Protein AF-A0A7S3BNV5-F1 (afdb_monomer)

InterPro domains:
  IPR042505 Cytoplasmic dynein 2 intermediate chain 1 [PTHR16022] (2-104)

pLDDT: mean 74.24, std 15.99, range [34.34, 93.69]

Structure (mmCIF, N/CA/C/O backbone):
data_AF-A0A7S3BNV5-F1
#
_entry.id   AF-A0A7S3BNV5-F1
#
loop_
_atom_site.group_PDB
_atom_site.id
_atom_site.type_symbol
_atom_site.label_atom_id
_atom_site.label_alt_id
_atom_site.label_comp_id
_atom_site.label_asym_id
_atom_site.label_entity_id
_atom_site.label_seq_id
_atom_site.pdbx_PDB_ins_code
_atom_site.Cartn_x
_atom_site.Cartn_y
_atom_site.Cartn_z
_atom_site.occupancy
_atom_site.B_iso_or_equiv
_atom_site.auth_seq_id
_atom_site.auth_comp_id
_atom_site.auth_asym_id
_atom_site.auth_atom_id
_atom_site.pdbx_PDB_model_num
ATOM 1 N N . SER A 1 1 ? 1.494 -2.323 -9.764 1.00 69.56 1 SER A N 1
ATOM 2 C CA . SER A 1 1 ? 2.500 -1.553 -9.007 1.00 69.56 1 SER A CA 1
ATOM 3 C C . SER A 1 1 ? 3.286 -2.493 -8.119 1.00 69.56 1 SER A C 1
ATOM 5 O O . SER A 1 1 ? 2.668 -3.381 -7.546 1.00 69.56 1 SER A O 1
ATOM 7 N N . ILE A 1 2 ? 4.605 -2.320 -8.005 1.00 86.81 2 ILE A N 1
ATOM 8 C CA . ILE A 1 2 ? 5.406 -3.014 -6.985 1.00 86.81 2 ILE A CA 1
ATOM 9 C C . ILE A 1 2 ? 5.455 -2.115 -5.752 1.00 86.81 2 ILE A C 1
ATOM 11 O O . ILE A 1 2 ? 5.600 -0.900 -5.884 1.00 86.81 2 ILE A O 1
ATOM 15 N N . ALA A 1 3 ? 5.313 -2.689 -4.562 1.00 92.12 3 ALA A N 1
ATOM 16 C CA . ALA A 1 3 ? 5.418 -1.941 -3.320 1.00 92.12 3 ALA A CA 1
ATOM 17 C C . ALA A 1 3 ? 6.041 -2.780 -2.210 1.00 92.12 3 ALA A C 1
ATOM 19 O O . ALA A 1 3 ? 5.891 -4.001 -2.196 1.00 92.12 3 ALA A O 1
ATOM 20 N N . SER A 1 4 ? 6.705 -2.104 -1.279 1.00 92.12 4 SER A N 1
ATOM 21 C CA . SER A 1 4 ? 7.143 -2.666 -0.005 1.00 92.12 4 SER A CA 1
ATOM 22 C C . SER A 1 4 ? 6.401 -1.984 1.143 1.00 92.12 4 SER A C 1
ATOM 24 O O . SER A 1 4 ? 6.053 -0.804 1.062 1.00 92.12 4 SER A O 1
ATOM 26 N N . LEU A 1 5 ? 6.121 -2.753 2.191 1.00 93.69 5 LEU A N 1
ATOM 27 C CA . LEU A 1 5 ? 5.453 -2.299 3.404 1.00 93.69 5 LEU A CA 1
ATOM 28 C C . LEU A 1 5 ? 6.419 -2.477 4.571 1.00 93.69 5 LEU A C 1
ATOM 30 O O . LEU A 1 5 ? 6.822 -3.600 4.864 1.00 93.69 5 LEU A O 1
ATOM 34 N N . GLU A 1 6 ? 6.744 -1.375 5.232 1.00 91.75 6 GLU A N 1
ATOM 35 C CA . GLU A 1 6 ? 7.479 -1.388 6.492 1.00 91.75 6 GLU A CA 1
ATOM 36 C C . GLU A 1 6 ? 6.523 -1.644 7.662 1.00 91.75 6 GLU A C 1
ATOM 38 O O . GLU A 1 6 ? 5.339 -1.286 7.619 1.00 91.75 6 GLU A O 1
ATOM 43 N N . MET A 1 7 ? 7.050 -2.226 8.737 1.00 89.31 7 MET A N 1
ATOM 44 C CA . MET A 1 7 ? 6.278 -2.594 9.926 1.00 89.31 7 MET A CA 1
ATOM 45 C C . MET A 1 7 ? 5.608 -1.384 10.592 1.00 89.31 7 MET A C 1
ATOM 47 O O . MET A 1 7 ? 4.499 -1.497 11.112 1.00 89.31 7 MET A O 1
ATOM 51 N N . GLU A 1 8 ? 6.247 -0.217 10.525 1.00 85.56 8 GLU A N 1
ATOM 52 C CA . GLU A 1 8 ? 5.762 1.061 11.052 1.00 85.56 8 GLU A CA 1
ATOM 53 C C . GLU A 1 8 ? 4.719 1.729 10.138 1.00 85.56 8 GLU A C 1
ATOM 55 O O . GLU A 1 8 ? 4.300 2.861 10.390 1.00 85.56 8 GLU A O 1
ATOM 60 N N . GLY A 1 9 ? 4.284 1.051 9.069 1.00 87.00 9 GLY A N 1
ATOM 61 C CA . GLY A 1 9 ? 3.210 1.502 8.182 1.00 87.00 9 GLY A CA 1
ATOM 62 C C . GLY A 1 9 ? 3.649 2.466 7.089 1.00 87.00 9 GLY A C 1
ATOM 63 O O . GLY A 1 9 ? 2.818 3.200 6.545 1.00 87.00 9 GLY A O 1
ATOM 64 N N . THR A 1 10 ? 4.940 2.475 6.757 1.00 90.06 10 THR A N 1
ATOM 65 C CA . THR A 1 10 ? 5.437 3.174 5.568 1.00 90.06 10 THR A CA 1
ATOM 66 C C . THR A 1 10 ? 5.272 2.268 4.355 1.00 90.06 10 THR A C 1
ATOM 68 O O . THR A 1 10 ? 5.845 1.184 4.301 1.00 90.06 10 THR A O 1
ATOM 71 N N . VAL A 1 11 ? 4.499 2.716 3.369 1.00 91.69 11 VAL A N 1
ATOM 72 C CA . VAL A 1 11 ? 4.367 2.036 2.077 1.00 91.69 11 VAL A CA 1
ATOM 73 C C . VAL A 1 11 ? 5.265 2.725 1.068 1.00 91.69 11 VAL A C 1
ATOM 75 O O . VAL A 1 11 ? 5.068 3.901 0.768 1.00 91.69 11 VAL A O 1
ATOM 78 N N . ILE A 1 12 ? 6.228 1.995 0.514 1.00 92.38 12 ILE A N 1
ATOM 79 C CA . ILE A 1 12 ? 7.0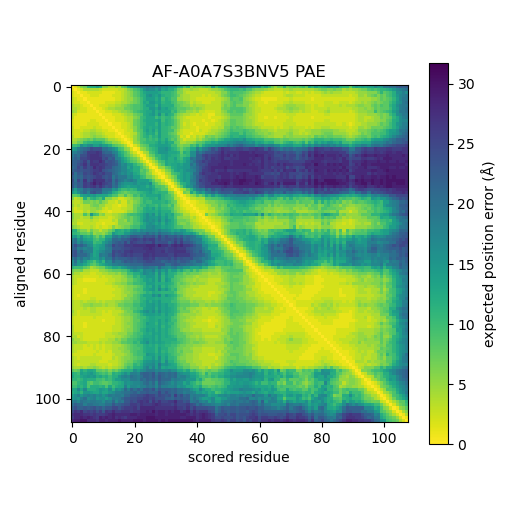97 2.480 -0.556 1.00 92.38 12 ILE A CA 1
ATOM 80 C C . ILE A 1 12 ? 6.603 1.893 -1.869 1.00 92.38 12 ILE A C 1
ATOM 82 O O . ILE A 1 12 ? 6.531 0.677 -2.024 1.00 92.38 12 ILE A O 1
ATOM 86 N N . ILE A 1 13 ? 6.275 2.753 -2.829 1.00 91.00 13 ILE A N 1
ATOM 87 C CA . ILE A 1 13 ? 5.787 2.332 -4.146 1.00 91.00 13 ILE A CA 1
ATOM 88 C C . ILE A 1 13 ? 6.916 2.492 -5.159 1.00 91.00 13 ILE A C 1
ATOM 90 O O . ILE A 1 13 ? 7.506 3.570 -5.272 1.00 91.00 13 ILE A O 1
ATOM 94 N N . TRP A 1 14 ? 7.175 1.444 -5.933 1.00 89.50 14 TRP A N 1
ATOM 95 C CA . TRP A 1 14 ? 8.240 1.368 -6.927 1.00 89.50 14 TRP A CA 1
ATOM 96 C C . TRP A 1 14 ? 7.664 1.406 -8.344 1.00 89.50 14 TRP A C 1
ATOM 98 O O . TRP A 1 14 ? 6.669 0.740 -8.652 1.00 89.50 14 TRP A O 1
ATOM 108 N N . LEU A 1 15 ? 8.303 2.186 -9.213 1.00 86.00 15 LEU A N 1
ATOM 109 C CA . LEU A 1 15 ? 8.100 2.137 -10.657 1.00 86.00 15 LEU A CA 1
ATOM 110 C C . LEU A 1 15 ? 9.077 1.135 -11.257 1.00 86.00 15 LEU A C 1
ATOM 112 O O . LEU A 1 15 ? 10.265 1.163 -10.945 1.00 86.00 15 LEU A O 1
ATOM 116 N N . VAL A 1 16 ? 8.554 0.268 -12.1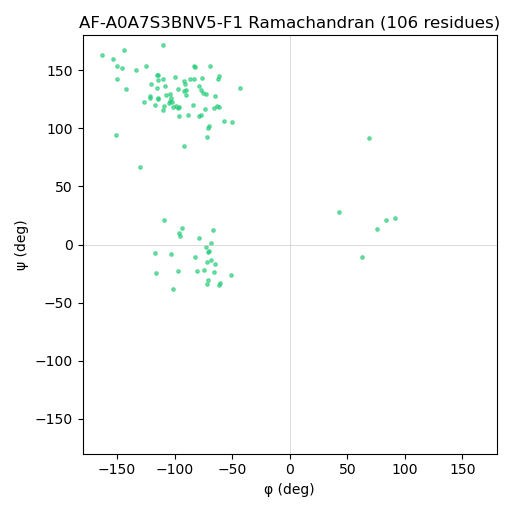16 1.00 84.94 16 VAL A N 1
ATOM 117 C CA . VAL A 1 16 ? 9.325 -0.719 -12.866 1.00 84.94 16 VAL A CA 1
ATOM 118 C C . VAL A 1 16 ? 9.611 -0.119 -14.232 1.00 84.94 16 VAL A C 1
ATOM 120 O O . VAL A 1 16 ? 8.673 0.215 -14.953 1.00 84.94 16 VAL A O 1
ATOM 123 N N . LEU A 1 17 ? 10.885 0.059 -14.560 1.00 81.56 17 LEU A N 1
ATOM 124 C CA . LEU A 1 17 ? 11.325 0.573 -15.851 1.00 81.56 17 LEU A CA 1
ATOM 125 C C . LEU A 1 17 ? 12.081 -0.528 -16.576 1.00 81.56 17 LEU A C 1
ATOM 127 O O . LEU A 1 17 ? 13.039 -1.059 -16.019 1.00 81.56 17 LEU A O 1
ATOM 131 N N . GLU A 1 18 ? 11.658 -0.853 -17.793 1.00 78.00 18 GLU A N 1
ATOM 132 C CA . GLU A 1 18 ? 12.402 -1.743 -18.677 1.00 78.00 18 GLU A CA 1
ATOM 133 C C . GLU A 1 18 ? 13.234 -0.913 -19.665 1.00 78.00 18 GLU A C 1
ATOM 135 O O . GLU A 1 18 ? 12.741 0.062 -20.230 1.00 78.00 18 GLU A O 1
ATOM 140 N N . SER A 1 19 ? 14.503 -1.274 -19.835 1.00 69.50 19 SER A N 1
ATOM 141 C CA . SER A 1 19 ? 15.421 -0.710 -20.819 1.00 69.50 19 SER A CA 1
ATOM 142 C C . SER A 1 19 ? 15.813 -1.790 -21.818 1.00 69.50 19 SER A C 1
ATOM 144 O O . SER A 1 19 ? 16.181 -2.907 -21.442 1.00 69.50 19 SER A O 1
ATOM 146 N N . ASP A 1 20 ? 15.783 -1.429 -23.097 1.00 64.19 20 ASP A N 1
ATOM 147 C CA . ASP A 1 20 ? 16.264 -2.277 -24.189 1.00 64.19 20 ASP A CA 1
ATOM 148 C C . ASP A 1 20 ? 17.784 -2.199 -24.378 1.00 64.19 20 ASP A C 1
ATOM 150 O O . ASP A 1 20 ? 18.367 -3.023 -25.080 1.00 64.19 20 ASP A O 1
ATOM 154 N N . VAL A 1 21 ? 18.445 -1.244 -23.718 1.00 61.16 21 VAL A N 1
ATOM 155 C CA . VAL A 1 21 ? 19.902 -1.104 -23.732 1.00 61.16 21 VAL A CA 1
ATOM 156 C C . VAL A 1 21 ? 20.471 -1.796 -22.499 1.00 61.16 21 VAL A C 1
ATOM 158 O O . VAL A 1 21 ? 20.266 -1.339 -21.372 1.00 61.16 21 VAL A O 1
ATOM 161 N N . ALA A 1 22 ? 21.168 -2.911 -22.718 1.00 56.75 22 ALA A N 1
ATOM 162 C CA . ALA A 1 22 ? 22.048 -3.506 -21.724 1.00 56.75 22 ALA A CA 1
ATOM 163 C C . ALA A 1 22 ? 23.367 -2.719 -21.721 1.00 56.75 22 ALA A C 1
ATOM 165 O O . ALA A 1 22 ? 24.119 -2.775 -22.691 1.00 56.75 22 ALA A O 1
ATOM 166 N N . ASP A 1 23 ? 23.643 -1.969 -20.652 1.00 55.22 23 ASP A N 1
ATOM 167 C CA . ASP A 1 23 ? 24.960 -1.357 -20.451 1.00 55.22 23 ASP A CA 1
ATOM 168 C C . ASP A 1 23 ? 25.971 -2.460 -20.106 1.00 55.22 23 ASP A C 1
ATOM 170 O O . ASP A 1 23 ? 26.042 -2.951 -18.975 1.00 55.22 23 ASP A O 1
ATOM 174 N N . TYR A 1 24 ? 26.744 -2.869 -21.113 1.00 52.78 24 TYR A N 1
ATOM 175 C CA . TYR A 1 24 ? 27.740 -3.944 -21.034 1.00 52.78 24 TYR A CA 1
ATOM 176 C C . TYR A 1 24 ? 28.977 -3.601 -20.183 1.00 52.78 24 TYR A C 1
ATOM 178 O O . TYR A 1 24 ? 29.804 -4.479 -19.956 1.00 52.78 24 TYR A O 1
ATOM 186 N N . ASP A 1 25 ? 29.102 -2.365 -19.689 1.00 52.28 25 ASP A N 1
ATOM 187 C CA . ASP A 1 25 ? 30.289 -1.881 -18.961 1.00 52.28 25 ASP A CA 1
ATOM 188 C C . ASP A 1 25 ? 30.155 -1.964 -17.424 1.00 52.28 25 ASP A C 1
ATOM 190 O O . ASP A 1 25 ? 30.975 -1.449 -16.665 1.00 52.28 25 ASP A O 1
ATOM 194 N N . SER A 1 26 ? 29.106 -2.628 -16.935 1.00 51.84 26 SER A N 1
ATOM 195 C CA . SER A 1 26 ? 28.858 -2.829 -15.505 1.00 51.84 26 SER A CA 1
ATOM 196 C C . SER A 1 26 ? 29.470 -4.149 -15.017 1.00 51.84 26 SER A C 1
ATOM 198 O O . SER A 1 26 ? 28.816 -5.187 -14.963 1.00 51.84 26 SER A O 1
ATOM 200 N N . ILE A 1 27 ? 30.761 -4.120 -14.670 1.00 49.72 27 ILE A N 1
ATOM 201 C CA . ILE A 1 27 ? 31.431 -5.244 -13.996 1.00 49.72 27 ILE A CA 1
ATOM 202 C C . ILE A 1 27 ? 30.811 -5.455 -12.602 1.00 49.72 27 ILE A C 1
ATOM 204 O O . ILE A 1 27 ? 30.699 -4.527 -11.800 1.00 49.72 27 ILE A O 1
ATOM 208 N N . ASP A 1 28 ? 30.412 -6.701 -12.345 1.00 52.78 28 ASP A N 1
ATOM 209 C CA . ASP A 1 28 ? 29.595 -7.162 -11.222 1.00 52.78 28 ASP A CA 1
ATOM 210 C C . ASP A 1 28 ? 30.433 -7.564 -9.991 1.00 52.78 28 ASP A C 1
ATOM 212 O O . ASP A 1 28 ? 31.342 -8.390 -10.083 1.00 52.78 28 ASP A O 1
ATOM 216 N N . TYR A 1 29 ? 30.083 -7.014 -8.823 1.00 56.56 29 TYR A N 1
ATOM 217 C CA . TYR A 1 29 ? 30.598 -7.407 -7.499 1.00 56.56 29 TYR A CA 1
ATOM 218 C C . TYR A 1 29 ? 29.534 -8.124 -6.637 1.00 56.56 29 TYR A C 1
ATOM 220 O O . TYR A 1 29 ? 29.641 -8.164 -5.411 1.00 56.56 29 TYR A O 1
ATOM 228 N N . GLY A 1 30 ? 28.487 -8.684 -7.250 1.00 53.50 30 GLY A N 1
ATOM 229 C CA . GLY A 1 30 ? 27.389 -9.373 -6.567 1.00 53.50 30 GLY A CA 1
ATOM 230 C C . GLY A 1 30 ? 26.205 -8.469 -6.206 1.00 53.50 30 GLY A C 1
ATOM 231 O O . GLY A 1 30 ? 25.442 -8.793 -5.296 1.00 53.50 30 GLY A O 1
ATOM 232 N N . GLN A 1 31 ? 26.028 -7.341 -6.902 1.00 51.41 31 GLN A N 1
ATOM 233 C CA . GLN A 1 31 ? 24.914 -6.404 -6.696 1.00 51.41 31 GLN A CA 1
ATOM 234 C C . GLN A 1 31 ? 24.234 -6.068 -8.036 1.00 51.41 31 GLN A C 1
ATOM 236 O O . GLN A 1 31 ? 24.261 -4.940 -8.506 1.00 51.41 31 GLN A O 1
ATOM 241 N N . ALA A 1 32 ? 23.593 -7.089 -8.612 1.00 51.38 32 ALA A N 1
ATOM 242 C CA . ALA A 1 32 ? 22.672 -7.052 -9.756 1.00 51.38 32 ALA A CA 1
ATOM 243 C C . ALA A 1 32 ? 23.271 -6.711 -11.143 1.00 51.38 32 ALA A C 1
ATOM 245 O O . ALA A 1 32 ? 23.264 -5.574 -11.605 1.00 51.38 32 ALA A O 1
ATOM 246 N N . VAL A 1 33 ? 23.661 -7.783 -11.842 1.00 50.53 33 VAL A N 1
ATOM 247 C CA . VAL A 1 33 ? 23.893 -7.910 -13.294 1.00 50.53 33 VAL A CA 1
ATOM 248 C C . VAL A 1 33 ? 22.813 -7.221 -14.128 1.00 50.53 33 VAL A C 1
ATOM 250 O O . VAL A 1 33 ? 21.639 -7.501 -13.897 1.00 50.53 33 VAL A O 1
ATOM 253 N N . GLY A 1 34 ? 23.206 -6.453 -15.157 1.00 53.19 34 GLY A N 1
ATOM 254 C CA . GLY A 1 34 ? 22.562 -6.402 -16.488 1.00 53.19 34 GLY A CA 1
ATOM 255 C C . GLY A 1 34 ? 21.030 -6.369 -16.552 1.00 53.19 34 GLY A C 1
ATOM 256 O O . GLY A 1 34 ? 20.434 -6.878 -17.503 1.00 53.19 34 GLY A O 1
ATOM 257 N N . ALA A 1 35 ? 20.372 -5.833 -15.529 1.00 56.06 35 ALA A N 1
ATOM 258 C CA . ALA A 1 35 ? 18.942 -5.973 -15.389 1.00 56.06 35 ALA A CA 1
ATOM 259 C C . ALA A 1 35 ? 18.285 -5.006 -16.365 1.00 56.06 35 ALA A C 1
ATOM 261 O O . ALA A 1 35 ? 18.316 -3.790 -16.173 1.00 56.06 35 ALA A O 1
ATOM 262 N N . ARG A 1 36 ? 17.629 -5.563 -17.391 1.00 63.69 36 ARG A N 1
ATOM 263 C CA . ARG A 1 36 ? 16.708 -4.802 -18.247 1.00 63.69 36 ARG A CA 1
ATOM 264 C C . ARG A 1 36 ? 15.687 -4.049 -17.400 1.00 63.69 36 ARG A C 1
ATOM 266 O O . ARG A 1 36 ? 15.212 -3.009 -17.818 1.00 63.69 36 ARG A O 1
ATOM 273 N N . VAL A 1 37 ? 15.389 -4.541 -16.196 1.00 69.62 37 VAL A N 1
ATOM 274 C CA . VAL A 1 37 ? 14.418 -3.962 -15.276 1.00 69.62 37 VAL A CA 1
ATOM 275 C C . VAL A 1 37 ? 15.092 -3.211 -14.125 1.00 69.62 37 VAL A C 1
ATOM 277 O O . VAL A 1 37 ? 15.841 -3.791 -13.342 1.00 69.62 37 VAL A O 1
ATOM 280 N N . ARG A 1 38 ? 14.754 -1.928 -13.962 1.00 76.31 38 ARG A N 1
ATOM 281 C CA . ARG A 1 38 ? 15.168 -1.069 -12.842 1.00 76.31 38 ARG A CA 1
ATOM 282 C C . ARG A 1 38 ? 13.958 -0.678 -11.994 1.00 76.31 38 ARG A C 1
ATOM 284 O O . ARG A 1 38 ? 12.888 -0.391 -12.529 1.00 76.31 38 ARG A O 1
ATOM 291 N N . LEU A 1 39 ? 14.134 -0.627 -10.671 1.00 77.62 39 LEU A N 1
ATOM 292 C CA . LEU A 1 39 ? 13.120 -0.133 -9.735 1.00 77.62 39 LEU A CA 1
ATOM 293 C C . LEU A 1 39 ? 13.452 1.295 -9.301 1.00 77.62 39 LEU A C 1
ATOM 295 O O . LEU A 1 39 ? 14.476 1.535 -8.665 1.00 77.62 39 LEU A O 1
ATOM 299 N N . LEU A 1 40 ? 12.570 2.242 -9.610 1.00 83.12 40 LEU A N 1
ATOM 300 C CA . LEU A 1 40 ? 12.676 3.623 -9.148 1.00 83.12 40 LEU A CA 1
ATOM 301 C C . LEU A 1 40 ? 11.695 3.858 -7.999 1.00 83.12 40 LEU A C 1
ATOM 303 O O . LEU A 1 40 ? 10.491 3.625 -8.142 1.00 83.12 40 LEU A O 1
ATOM 307 N N . LYS A 1 41 ? 12.191 4.350 -6.860 1.00 84.00 41 LYS A N 1
ATOM 308 C CA . LYS A 1 41 ? 11.328 4.753 -5.745 1.00 84.00 41 LYS A CA 1
ATOM 309 C C . LYS A 1 41 ? 10.449 5.911 -6.199 1.00 84.00 41 LYS A C 1
ATOM 311 O O . LYS A 1 41 ? 10.951 6.969 -6.560 1.00 84.00 41 LYS A O 1
ATOM 316 N N . SER A 1 42 ? 9.140 5.702 -6.175 1.00 82.19 42 SER A N 1
ATOM 317 C CA . SER A 1 42 ? 8.188 6.656 -6.740 1.00 82.19 42 SER A CA 1
ATOM 318 C C . SER A 1 42 ? 7.504 7.519 -5.687 1.00 82.19 42 SER A C 1
ATOM 320 O O . SER A 1 42 ? 7.271 8.695 -5.927 1.00 82.19 42 SER A O 1
ATOM 322 N N . THR A 1 43 ? 7.169 6.947 -4.529 1.00 84.94 43 THR A N 1
ATOM 323 C CA . THR A 1 43 ? 6.631 7.676 -3.376 1.00 84.94 43 THR A CA 1
ATOM 324 C C . THR A 1 43 ? 6.749 6.832 -2.106 1.00 84.94 43 THR A C 1
ATOM 326 O O . THR A 1 43 ? 6.938 5.612 -2.184 1.00 84.94 43 THR A O 1
ATOM 329 N N . ALA A 1 44 ? 6.630 7.484 -0.951 1.00 85.56 44 ALA A N 1
ATOM 330 C CA . ALA A 1 44 ? 6.489 6.855 0.353 1.00 85.56 44 ALA A CA 1
ATOM 331 C C . ALA A 1 44 ? 5.248 7.426 1.059 1.00 85.56 44 ALA A C 1
ATOM 333 O O . ALA A 1 44 ? 5.157 8.635 1.252 1.00 85.56 44 ALA A O 1
ATOM 334 N N . VAL A 1 45 ? 4.302 6.562 1.432 1.00 83.25 45 VAL A N 1
ATOM 335 C CA . VAL A 1 45 ? 3.063 6.942 2.126 1.00 83.25 45 VAL A CA 1
ATOM 336 C C . VAL A 1 45 ? 3.121 6.453 3.569 1.00 83.25 45 VAL A C 1
ATOM 338 O O . VAL A 1 45 ? 3.207 5.249 3.819 1.00 83.25 45 VAL A O 1
ATOM 341 N N . HIS A 1 46 ? 3.056 7.379 4.524 1.00 84.19 46 HIS A N 1
ATOM 342 C CA . HIS A 1 46 ? 3.026 7.061 5.951 1.00 84.19 46 HIS A CA 1
ATOM 343 C C . HIS A 1 46 ? 1.584 6.843 6.410 1.00 84.19 46 HIS A C 1
ATOM 345 O O . HIS A 1 46 ? 0.782 7.772 6.450 1.00 84.19 46 HIS A O 1
ATOM 351 N N . SER A 1 47 ? 1.244 5.603 6.755 1.00 72.06 47 SER A N 1
ATOM 352 C CA . SER A 1 47 ? -0.156 5.214 6.956 1.00 72.06 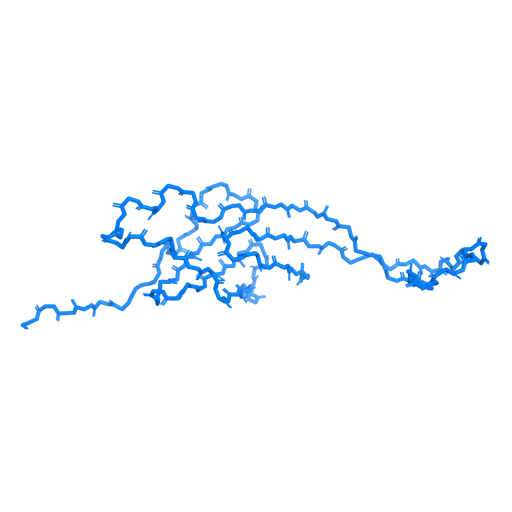47 SER A CA 1
ATOM 353 C C . SER A 1 47 ? -0.606 5.239 8.415 1.00 72.06 47 SER A C 1
ATOM 355 O O . SER A 1 47 ? -1.796 5.399 8.666 1.00 72.06 47 SER A O 1
ATOM 357 N N . LEU A 1 48 ? 0.325 5.144 9.367 1.00 70.06 48 LEU A N 1
ATOM 358 C CA . LEU A 1 48 ? 0.065 5.122 10.815 1.00 70.06 48 LEU A CA 1
ATOM 359 C C . LEU A 1 48 ? 0.141 6.514 11.490 1.00 70.06 48 LEU A C 1
ATOM 361 O O . LEU A 1 48 ? 0.218 6.612 12.716 1.00 70.06 48 LEU A O 1
ATOM 365 N N . GLY A 1 49 ? 0.134 7.601 10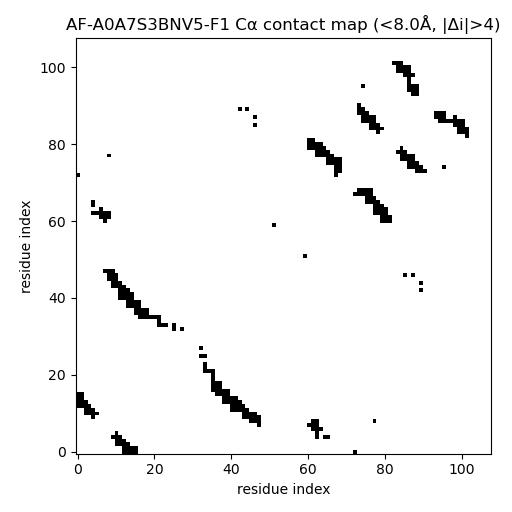.709 1.00 57.97 49 GLY A N 1
ATOM 366 C CA . GLY A 1 49 ? 0.172 8.971 11.227 1.00 57.97 49 GLY A CA 1
ATOM 367 C C . GLY A 1 49 ? -1.045 9.293 12.106 1.00 57.97 49 GLY A C 1
ATOM 368 O O . GLY A 1 49 ? -2.173 9.265 11.634 1.00 57.97 49 GLY A O 1
ATOM 369 N N . ASN A 1 50 ? -0.797 9.599 13.382 1.00 52.81 50 ASN A N 1
ATOM 370 C CA . ASN A 1 50 ? -1.743 10.055 14.416 1.00 52.81 50 ASN A CA 1
ATOM 371 C C . ASN A 1 50 ? -2.901 9.118 14.848 1.00 52.81 50 ASN A C 1
ATOM 373 O O . ASN A 1 50 ? -3.466 9.339 15.917 1.00 52.81 50 ASN A O 1
ATOM 377 N N . ASP A 1 51 ? -3.174 8.011 14.146 1.00 53.28 51 ASP A N 1
ATOM 378 C CA . ASP A 1 51 ? -4.151 6.971 14.564 1.00 53.28 51 ASP A CA 1
ATOM 379 C C . ASP A 1 51 ? -3.699 6.162 15.810 1.00 53.28 51 ASP A C 1
ATOM 381 O O . ASP A 1 51 ? -4.392 5.263 16.296 1.00 53.28 51 ASP A O 1
ATOM 385 N N . ARG A 1 52 ? -2.531 6.507 16.372 1.00 52.94 52 ARG A N 1
ATOM 386 C CA . ARG A 1 52 ? -2.014 6.012 17.659 1.00 52.94 52 ARG A CA 1
ATOM 387 C C . ARG A 1 52 ? -2.864 6.426 18.863 1.00 52.94 52 ARG A C 1
ATOM 389 O O . ARG A 1 52 ? -2.719 5.825 19.920 1.00 52.94 52 ARG A O 1
ATOM 396 N N . ALA A 1 53 ? -3.742 7.419 18.719 1.00 49.31 53 ALA A N 1
ATOM 397 C CA . ALA A 1 53 ? -4.552 7.924 19.827 1.00 49.31 53 ALA A CA 1
ATOM 398 C C . ALA A 1 53 ? -5.670 6.962 20.283 1.00 49.31 53 ALA A C 1
ATOM 400 O O . ALA A 1 53 ? -6.219 7.156 21.363 1.00 49.31 53 ALA A O 1
ATOM 401 N N . ALA A 1 54 ? -6.017 5.939 19.491 1.00 53.78 54 ALA A N 1
ATOM 402 C CA . ALA A 1 54 ? -7.200 5.110 19.747 1.00 53.78 54 ALA A CA 1
ATOM 403 C C . ALA A 1 54 ? -6.920 3.727 20.365 1.00 53.78 54 ALA A C 1
ATOM 405 O O . ALA A 1 54 ? -7.868 3.041 20.738 1.00 53.78 54 ALA A O 1
ATOM 406 N N . SER A 1 55 ? -5.662 3.287 20.488 1.00 55.97 55 SER A N 1
ATOM 407 C CA . SER A 1 55 ? -5.354 1.996 21.121 1.00 55.97 55 SER A CA 1
ATOM 408 C C . SER A 1 55 ? -4.778 2.202 22.517 1.00 55.97 55 SER A C 1
ATOM 410 O O . SER A 1 55 ? -3.700 2.773 22.648 1.00 55.97 55 SER A O 1
ATOM 412 N N . SER A 1 56 ? -5.415 1.638 23.547 1.00 59.66 56 SER A N 1
ATOM 413 C CA . SER A 1 56 ? -4.877 1.541 24.918 1.00 59.66 56 SER A CA 1
ATOM 414 C C . SER A 1 56 ? -3.649 0.616 25.039 1.00 59.66 56 SER A C 1
ATOM 416 O O . SER A 1 56 ? -3.281 0.201 26.136 1.00 59.66 56 SER A O 1
ATOM 418 N N . SER A 1 57 ? -3.059 0.223 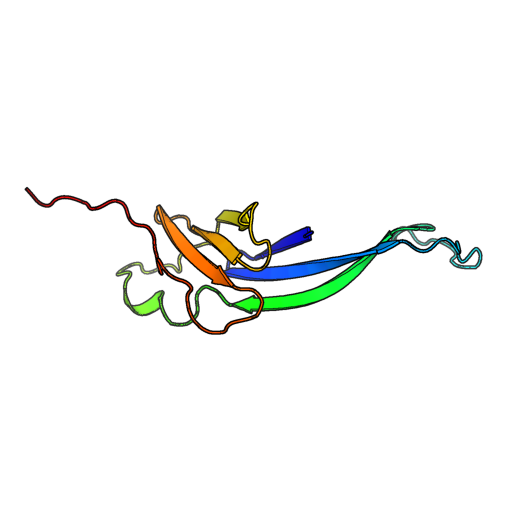23.909 1.00 64.00 57 SER A N 1
ATOM 419 C CA . SER A 1 57 ? -1.930 -0.690 23.816 1.00 64.00 57 SER A CA 1
ATOM 420 C C . SER A 1 57 ? -0.632 0.030 24.174 1.00 64.00 57 SER A C 1
ATOM 422 O O . SER A 1 57 ? -0.335 1.099 23.645 1.00 64.00 57 SER A O 1
ATOM 424 N N . VAL A 1 58 ? 0.174 -0.604 25.028 1.00 68.81 58 VAL A N 1
ATOM 425 C CA . VAL A 1 58 ? 1.534 -0.159 25.381 1.00 68.81 58 VAL A CA 1
ATOM 426 C C . VAL A 1 58 ? 2.481 -0.241 24.174 1.00 68.81 58 VAL A C 1
ATOM 428 O O . VAL A 1 58 ? 3.481 0.472 24.118 1.00 68.81 58 VAL A O 1
ATOM 431 N N . LEU A 1 59 ? 2.163 -1.092 23.190 1.00 73.56 59 LEU A N 1
ATOM 432 C CA . LEU A 1 59 ? 2.971 -1.308 21.992 1.00 73.56 59 LEU A CA 1
ATOM 433 C C . LEU A 1 59 ? 2.290 -0.735 20.736 1.00 73.56 59 LEU A C 1
ATOM 435 O O . LEU A 1 59 ? 1.069 -0.851 20.595 1.00 73.56 59 LEU A O 1
ATOM 439 N N . PRO A 1 60 ? 3.052 -0.149 19.793 1.00 76.44 60 PRO A N 1
ATOM 440 C CA . PRO A 1 60 ? 2.507 0.270 18.506 1.00 76.44 60 PRO A CA 1
ATOM 441 C C . PRO A 1 60 ? 1.973 -0.917 17.700 1.00 76.44 60 PRO A C 1
ATOM 443 O O . PRO A 1 60 ? 2.610 -1.967 17.664 1.00 76.44 60 PRO A O 1
ATOM 446 N N . ALA A 1 61 ? 0.858 -0.713 16.996 1.00 82.75 61 ALA 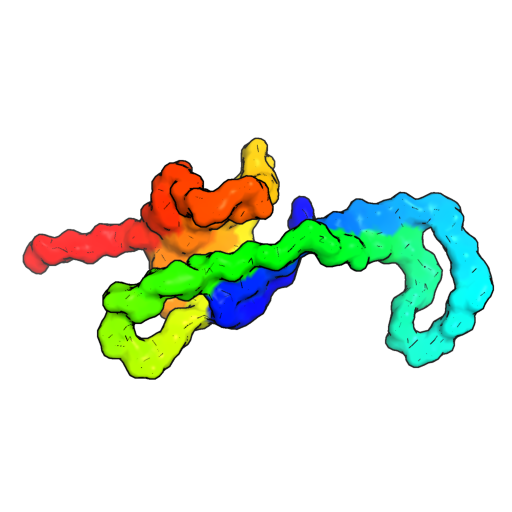A N 1
ATOM 447 C CA . ALA A 1 61 ? 0.372 -1.669 16.003 1.00 82.75 61 ALA A CA 1
ATOM 448 C C . ALA A 1 61 ? 1.394 -1.861 14.873 1.00 82.75 61 ALA A C 1
ATOM 450 O O . ALA A 1 61 ? 2.065 -0.905 14.464 1.00 82.75 61 ALA A O 1
ATOM 451 N N . ARG A 1 62 ? 1.481 -3.087 14.356 1.00 87.88 62 ARG A N 1
ATOM 452 C CA . ARG A 1 62 ? 2.388 -3.479 13.275 1.00 87.88 62 ARG A CA 1
ATOM 453 C C . ARG A 1 62 ? 1.601 -3.709 12.002 1.00 87.88 62 ARG A C 1
ATOM 455 O O . ARG A 1 62 ? 0.664 -4.501 11.985 1.00 87.88 62 ARG A O 1
ATOM 462 N N . CYS A 1 63 ? 2.014 -3.085 10.907 1.00 90.69 63 CYS A N 1
ATOM 463 C CA . CYS A 1 63 ? 1.438 -3.394 9.607 1.00 90.69 63 CYS A CA 1
ATOM 464 C C . CYS A 1 63 ? 1.924 -4.770 9.130 1.00 90.69 63 CYS A C 1
ATOM 466 O O . CYS A 1 63 ? 3.121 -5.052 9.137 1.00 90.69 63 CYS A O 1
ATOM 468 N N . VAL A 1 64 ? 0.987 -5.624 8.717 1.00 92.88 64 VAL A N 1
ATOM 469 C CA . VAL A 1 64 ? 1.261 -7.024 8.348 1.00 92.88 64 VAL A CA 1
ATOM 470 C C . VAL A 1 64 ? 0.975 -7.323 6.883 1.00 92.88 64 VAL A C 1
ATOM 472 O O . VAL A 1 64 ? 1.536 -8.267 6.328 1.00 92.88 64 VAL A O 1
ATOM 475 N N . ARG A 1 65 ? 0.094 -6.551 6.234 1.00 93.62 65 ARG A N 1
ATOM 476 C CA . ARG A 1 65 ? -0.307 -6.828 4.851 1.00 93.62 65 ARG A CA 1
ATOM 477 C C . ARG A 1 65 ? -0.679 -5.570 4.088 1.00 93.62 65 ARG A C 1
ATOM 479 O O . ARG A 1 65 ? -1.335 -4.693 4.632 1.00 93.62 65 ARG A O 1
ATOM 486 N N . LEU A 1 66 ? -0.314 -5.537 2.810 1.00 93.44 66 LEU A N 1
ATOM 487 C CA . LEU A 1 66 ? -0.676 -4.506 1.840 1.00 93.44 66 LEU A CA 1
ATOM 488 C C . LEU A 1 66 ? -1.449 -5.148 0.681 1.00 93.44 66 LEU A C 1
ATOM 490 O O . LEU A 1 66 ? -1.060 -6.213 0.200 1.00 93.44 66 LEU A O 1
ATOM 494 N N . SER A 1 67 ? -2.509 -4.493 0.208 1.00 93.69 67 SER A N 1
ATOM 495 C CA . SER A 1 67 ? -3.199 -4.868 -1.030 1.00 93.69 67 SER A CA 1
ATOM 496 C C . SER A 1 67 ? -3.660 -3.638 -1.801 1.00 93.69 67 SER A C 1
ATOM 498 O O . SER A 1 67 ? -4.275 -2.741 -1.231 1.00 93.69 67 SER A O 1
ATOM 500 N N . PHE A 1 68 ? -3.413 -3.615 -3.108 1.00 92.38 68 PHE A N 1
ATOM 501 C CA . PHE A 1 68 ? -3.940 -2.589 -4.010 1.00 92.38 68 PHE A CA 1
ATOM 502 C C . PHE A 1 68 ? -5.368 -2.917 -4.442 1.00 92.38 68 PHE A C 1
ATOM 504 O O . PHE A 1 68 ? -5.747 -4.089 -4.505 1.00 92.38 68 PHE A O 1
ATOM 511 N N . PHE A 1 69 ? -6.149 -1.890 -4.777 1.00 90.38 69 PHE A N 1
ATOM 512 C CA . PHE A 1 69 ? -7.435 -2.100 -5.433 1.00 90.38 69 PHE A CA 1
ATOM 513 C C . PHE A 1 69 ? -7.208 -2.463 -6.910 1.00 90.38 69 PHE A C 1
ATOM 515 O O . PHE A 1 69 ? -6.492 -1.738 -7.603 1.00 90.38 69 PHE A O 1
ATOM 522 N N . PRO A 1 70 ? -7.831 -3.538 -7.430 1.00 90.06 70 PRO A N 1
ATOM 523 C CA . PRO A 1 70 ? -7.646 -3.949 -8.824 1.00 90.06 70 PRO A CA 1
ATOM 524 C C . PRO A 1 70 ? -8.098 -2.895 -9.842 1.00 90.06 70 PRO A C 1
ATOM 526 O O . PRO A 1 70 ? -7.488 -2.756 -10.896 1.00 90.06 70 PRO A O 1
ATOM 529 N N . SER A 1 71 ? -9.160 -2.150 -9.523 1.00 91.19 71 SER A N 1
ATOM 530 C CA . SER A 1 71 ? -9.733 -1.116 -10.392 1.00 91.19 71 SER A CA 1
ATOM 531 C C . SER A 1 71 ? -8.979 0.213 -10.345 1.00 91.19 71 SER A C 1
ATOM 533 O O . SER A 1 71 ? -9.111 1.018 -11.260 1.00 91.19 71 SER A O 1
ATOM 535 N N . ASP A 1 72 ? -8.237 0.469 -9.266 1.00 89.00 72 ASP A N 1
ATOM 536 C CA . ASP A 1 72 ? -7.511 1.717 -9.047 1.00 89.00 72 ASP A CA 1
ATOM 537 C C . ASP A 1 72 ? -6.257 1.454 -8.191 1.00 89.00 72 ASP A C 1
ATOM 539 O O . ASP A 1 72 ? -6.330 1.464 -6.959 1.00 89.00 72 ASP A O 1
ATOM 543 N N . PRO A 1 73 ? -5.084 1.243 -8.815 1.00 87.12 73 PRO A N 1
ATOM 544 C CA . PRO A 1 73 ? -3.844 0.950 -8.103 1.00 87.12 73 PRO A CA 1
ATOM 545 C C . PRO A 1 73 ? -3.265 2.170 -7.376 1.00 87.12 73 PRO A C 1
ATOM 547 O O . PRO A 1 73 ? -2.224 2.051 -6.726 1.00 87.12 73 PRO A O 1
ATOM 550 N N . SER A 1 74 ? -3.889 3.349 -7.490 1.00 88.38 74 SER A N 1
ATOM 551 C CA . SER A 1 74 ? -3.569 4.474 -6.616 1.00 88.38 74 SER A CA 1
ATOM 552 C C . SER A 1 74 ? -4.138 4.275 -5.214 1.00 88.38 74 SER A C 1
ATOM 554 O O . SER A 1 74 ? -3.603 4.841 -4.265 1.00 88.38 74 SER A O 1
ATOM 556 N N . ARG A 1 75 ? -5.160 3.427 -5.059 1.00 90.44 75 ARG A N 1
ATOM 557 C CA . ARG A 1 75 ? -5.777 3.085 -3.779 1.00 90.44 75 ARG A CA 1
AT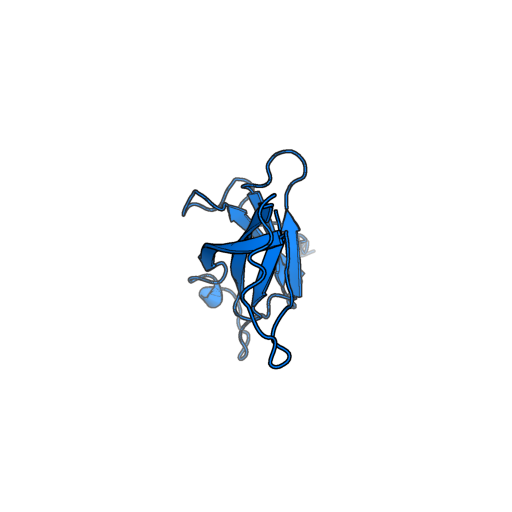OM 558 C C . ARG A 1 75 ? -5.260 1.750 -3.270 1.00 90.44 75 ARG A C 1
ATOM 560 O O . ARG A 1 75 ? -5.042 0.802 -4.029 1.00 90.44 75 ARG A O 1
ATOM 567 N N . PHE A 1 76 ? -5.114 1.652 -1.956 1.00 91.06 76 PHE A N 1
ATOM 568 C CA . PHE A 1 76 ? -4.672 0.430 -1.294 1.00 91.06 76 PHE A CA 1
ATOM 569 C C . PHE A 1 76 ? -5.183 0.344 0.142 1.00 91.06 76 PHE A C 1
ATOM 571 O O . PHE A 1 76 ? -5.549 1.345 0.757 1.00 91.06 76 PHE A O 1
ATOM 578 N N . VAL A 1 77 ? -5.207 -0.874 0.672 1.00 92.06 77 VAL A N 1
ATOM 579 C CA . VAL A 1 77 ? -5.507 -1.166 2.073 1.00 92.06 77 VAL A CA 1
ATOM 580 C C . VAL A 1 77 ? -4.293 -1.768 2.763 1.00 92.06 77 VAL A C 1
ATOM 582 O O . VAL A 1 77 ? -3.532 -2.526 2.155 1.00 92.06 77 VAL A O 1
ATOM 585 N N . ILE A 1 78 ? -4.137 -1.442 4.041 1.00 91.31 78 ILE A N 1
ATOM 586 C CA . ILE A 1 78 ? -3.124 -2.011 4.923 1.00 91.31 78 ILE A CA 1
ATOM 587 C C . ILE A 1 78 ? -3.830 -2.670 6.098 1.00 91.31 78 ILE A C 1
ATOM 589 O O . ILE A 1 78 ? -4.631 -2.024 6.771 1.00 91.31 78 ILE A O 1
ATOM 593 N N . GLY A 1 79 ? -3.527 -3.941 6.333 1.00 91.00 79 GLY A N 1
ATOM 594 C CA . GLY A 1 79 ? -3.924 -4.644 7.547 1.00 91.00 79 GLY A CA 1
ATOM 595 C C . GLY A 1 79 ? -2.843 -4.541 8.611 1.00 91.00 79 GLY A C 1
ATOM 596 O O . GLY A 1 79 ? -1.654 -4.644 8.285 1.00 91.00 79 GLY A O 1
ATOM 597 N N . ASP A 1 80 ? -3.251 -4.364 9.863 1.00 88.94 80 ASP A N 1
ATOM 598 C CA . ASP A 1 80 ? -2.372 -4.468 11.026 1.00 88.94 80 ASP A CA 1
ATOM 599 C C . ASP A 1 80 ? -2.659 -5.709 11.886 1.00 88.94 80 ASP A C 1
ATOM 601 O O . ASP A 1 80 ? -3.608 -6.461 11.655 1.00 88.94 80 ASP A O 1
ATOM 605 N N . ASP A 1 81 ? -1.784 -5.947 12.857 1.00 89.00 81 ASP A N 1
ATOM 606 C CA . ASP A 1 81 ? -1.862 -7.046 13.822 1.00 89.00 81 ASP A CA 1
ATOM 607 C C . ASP A 1 81 ? -2.988 -6.901 14.861 1.00 89.00 81 ASP A C 1
ATOM 609 O O . ASP A 1 81 ? -3.256 -7.844 15.602 1.00 89.00 81 ASP A O 1
ATOM 613 N N . LEU A 1 82 ? -3.687 -5.763 14.879 1.00 85.38 82 LEU A N 1
ATOM 614 C CA . LEU A 1 82 ? -4.881 -5.524 15.693 1.00 85.38 82 LEU A CA 1
ATOM 615 C C . LEU A 1 82 ? -6.180 -5.783 14.912 1.00 85.38 82 LEU A C 1
ATOM 617 O O . LEU A 1 82 ? -7.266 -5.485 15.406 1.00 85.38 82 LEU A O 1
ATOM 621 N N . GLY A 1 83 ? -6.084 -6.314 13.688 1.00 85.25 83 GLY A N 1
ATOM 622 C CA . GLY A 1 83 ? -7.237 -6.607 12.838 1.00 85.25 83 GLY A CA 1
ATOM 623 C C . GLY A 1 83 ? -7.863 -5.370 12.188 1.00 85.25 83 GLY A C 1
ATOM 624 O O . GLY A 1 83 ? -8.962 -5.461 11.642 1.00 85.25 83 GLY A O 1
ATOM 625 N N . ARG A 1 84 ? -7.190 -4.213 12.216 1.00 84.06 84 ARG A N 1
ATOM 626 C CA . ARG A 1 84 ? -7.685 -2.984 11.585 1.00 84.06 84 ARG A CA 1
ATOM 627 C C . ARG A 1 84 ? -7.278 -2.944 10.119 1.00 84.06 84 ARG A C 1
ATOM 629 O O . ARG A 1 84 ? -6.161 -3.316 9.754 1.00 84.06 84 ARG A O 1
ATOM 636 N N . LEU A 1 85 ? -8.173 -2.425 9.281 1.00 87.75 85 LEU A N 1
ATOM 637 C CA . LEU A 1 85 ? -7.894 -2.136 7.877 1.00 87.75 85 LEU A CA 1
ATOM 638 C C . LEU A 1 85 ? -7.846 -0.626 7.645 1.00 87.75 85 LEU A C 1
ATOM 640 O O . LEU A 1 85 ? -8.849 0.079 7.778 1.00 87.75 85 LEU A O 1
ATOM 644 N N . LEU A 1 86 ? -6.670 -0.142 7.259 1.00 84.94 86 LEU A N 1
ATOM 645 C CA . LEU A 1 86 ? -6.398 1.249 6.922 1.00 84.94 86 LEU A CA 1
ATOM 646 C C . LEU A 1 86 ? -6.484 1.417 5.410 1.00 84.94 86 LEU A C 1
ATOM 648 O O . LEU A 1 86 ? -5.689 0.844 4.669 1.00 84.94 86 LEU A O 1
ATOM 652 N N . HIS A 1 87 ? -7.424 2.226 4.938 1.00 88.50 87 HIS A N 1
ATOM 653 C CA . HIS A 1 87 ? -7.539 2.549 3.521 1.00 88.50 87 HIS A CA 1
ATOM 654 C C . HIS A 1 87 ? -6.746 3.820 3.214 1.00 88.50 87 HIS A C 1
ATOM 656 O O . HIS A 1 87 ? -6.831 4.802 3.952 1.00 88.50 87 HIS A O 1
ATOM 662 N N . ARG A 1 88 ? -5.925 3.806 2.164 1.00 87.56 88 ARG A N 1
ATOM 663 C CA . ARG A 1 88 ? -5.006 4.896 1.812 1.00 87.56 88 ARG A CA 1
ATOM 664 C C . ARG A 1 88 ? -4.901 5.058 0.294 1.00 87.56 88 ARG A C 1
ATOM 666 O O . ARG A 1 88 ? -5.372 4.220 -0.479 1.00 87.56 88 ARG A O 1
ATOM 673 N N . SER A 1 89 ? -4.309 6.173 -0.119 1.00 89.31 89 SER A N 1
ATOM 674 C CA . SER A 1 89 ? -4.097 6.538 -1.517 1.00 89.31 89 SER A CA 1
ATOM 675 C C . SER A 1 89 ? -2.669 7.017 -1.735 1.00 89.31 89 SER A C 1
ATOM 677 O O . SER A 1 89 ? -2.029 7.558 -0.837 1.00 89.31 89 SER A O 1
ATOM 679 N N . ARG A 1 90 ? -2.170 6.797 -2.949 1.00 87.88 90 ARG A N 1
ATOM 680 C CA . ARG A 1 90 ? -0.842 7.194 -3.411 1.00 87.88 90 ARG A CA 1
ATOM 681 C C . ARG A 1 90 ? -0.712 8.704 -3.612 1.00 87.88 90 ARG A C 1
ATOM 683 O O . ARG A 1 90 ? 0.384 9.231 -3.454 1.00 87.88 90 ARG A O 1
ATOM 690 N N . TYR A 1 91 ? -1.792 9.357 -4.039 1.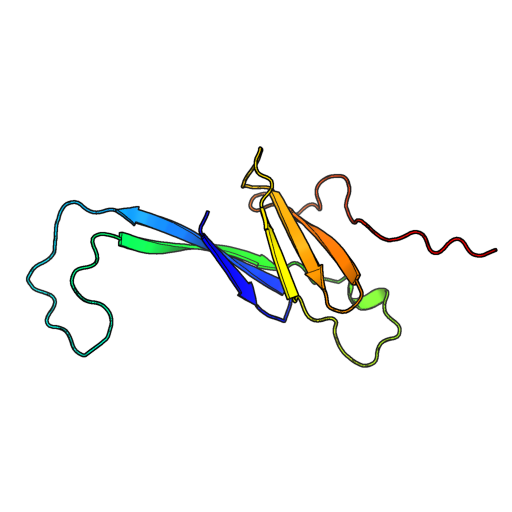00 83.94 91 TYR A N 1
ATOM 691 C CA . TYR A 1 91 ? -1.770 10.740 -4.538 1.00 83.94 91 TYR A CA 1
ATOM 692 C C . TYR A 1 91 ? -2.588 11.712 -3.693 1.00 83.94 91 TYR A C 1
ATOM 694 O O . TYR A 1 91 ? -2.569 12.909 -3.961 1.00 83.94 91 TYR A O 1
ATOM 702 N N . SER A 1 92 ? -3.335 11.213 -2.710 1.00 75.31 92 SER A N 1
ATOM 703 C CA . SER A 1 92 ? -4.129 12.053 -1.824 1.00 75.31 92 SER A CA 1
ATOM 704 C C . SER A 1 92 ? -3.710 11.833 -0.382 1.00 75.31 92 SER A C 1
ATOM 706 O O . SER A 1 92 ? -3.761 10.707 0.109 1.00 75.31 92 SER A O 1
ATOM 708 N N . ASP A 1 93 ? -3.413 12.929 0.309 1.00 65.81 93 ASP A N 1
ATOM 709 C CA . ASP A 1 93 ? -3.135 12.927 1.750 1.00 65.81 93 ASP A CA 1
ATOM 710 C C . ASP A 1 93 ? -4.388 12.601 2.586 1.00 65.81 93 ASP A C 1
ATOM 712 O O . ASP A 1 93 ? -4.305 12.302 3.775 1.00 65.81 93 ASP A O 1
ATOM 716 N N . GLY A 1 94 ? -5.571 12.641 1.962 1.00 65.31 94 GLY A N 1
ATOM 717 C CA . GLY A 1 94 ? -6.838 12.256 2.573 1.00 65.31 94 GLY A CA 1
ATOM 718 C C . GLY A 1 94 ? -7.095 10.749 2.529 1.00 65.31 94 GLY A C 1
ATOM 719 O O . GLY A 1 94 ? -6.845 10.080 1.524 1.00 65.31 94 GLY A O 1
ATOM 720 N N . THR A 1 95 ? -7.681 10.225 3.607 1.00 70.50 95 THR A N 1
ATOM 721 C CA . THR A 1 95 ? -8.174 8.848 3.674 1.00 70.50 95 THR A CA 1
ATOM 722 C C . THR A 1 95 ? -9.349 8.661 2.707 1.00 70.50 95 THR A C 1
ATOM 724 O O . THR A 1 95 ? -10.383 9.317 2.890 1.00 70.50 95 THR A O 1
ATOM 727 N N . PRO A 1 96 ? -9.248 7.786 1.689 1.00 73.25 96 PRO A N 1
ATOM 728 C CA . PRO A 1 96 ? -10.337 7.608 0.741 1.00 73.25 96 PRO A CA 1
ATOM 729 C C . PRO A 1 96 ? -11.532 6.922 1.420 1.00 73.25 96 PRO A C 1
ATOM 731 O O . PRO A 1 96 ? -11.377 6.211 2.411 1.00 73.25 96 PRO A O 1
ATOM 734 N N . ASN A 1 97 ? -12.746 7.148 0.914 1.00 70.31 97 ASN A N 1
ATOM 735 C CA . ASN A 1 97 ? -13.955 6.537 1.474 1.00 70.31 97 ASN A CA 1
ATOM 736 C C . ASN A 1 97 ? -14.089 5.070 1.000 1.00 70.31 97 ASN A C 1
ATOM 738 O O . ASN A 1 97 ? -13.868 4.807 -0.189 1.00 70.31 97 ASN A O 1
ATOM 742 N N . PRO A 1 98 ? -14.440 4.119 1.885 1.00 66.56 98 PRO A N 1
ATOM 743 C CA . PRO A 1 98 ? -14.572 4.251 3.346 1.00 66.56 98 PRO A CA 1
ATOM 744 C C . PRO A 1 98 ? -13.209 4.281 4.045 1.00 66.56 98 PRO A C 1
ATOM 746 O O . PRO A 1 98 ? -12.271 3.618 3.615 1.00 66.56 98 PRO A O 1
ATOM 749 N N . ARG A 1 99 ? -13.082 5.088 5.106 1.00 64.75 99 ARG A N 1
ATOM 750 C CA . ARG A 1 99 ? -11.777 5.449 5.697 1.00 64.75 99 ARG A CA 1
ATOM 751 C C . ARG A 1 99 ? -11.087 4.304 6.445 1.00 64.75 99 ARG A C 1
ATOM 753 O O . ARG A 1 99 ? -9.858 4.239 6.483 1.00 64.75 99 ARG A O 1
ATOM 760 N N . SER A 1 100 ? -11.878 3.408 7.012 1.00 62.78 100 SER A N 1
ATOM 761 C CA . SER A 1 100 ? -11.442 2.197 7.695 1.00 62.78 100 SER A CA 1
ATOM 762 C C . SER A 1 100 ? -12.522 1.131 7.552 1.00 62.78 100 SER A C 1
ATOM 764 O O . SER A 1 100 ? -13.700 1.451 7.388 1.00 62.78 100 SER A O 1
ATOM 766 N N . PHE A 1 101 ? -12.111 -0.133 7.613 1.00 62.94 101 PHE A N 1
ATOM 767 C CA . PHE A 1 101 ? -13.026 -1.253 7.811 1.00 62.94 101 PHE A CA 1
ATOM 768 C C . PHE A 1 101 ? -12.693 -1.877 9.165 1.00 62.94 101 PHE A C 1
ATOM 770 O O . PHE A 1 101 ? -11.530 -2.190 9.434 1.00 62.94 101 PHE A O 1
ATOM 777 N N . GLY A 1 102 ? -13.698 -2.005 10.023 1.00 58.88 1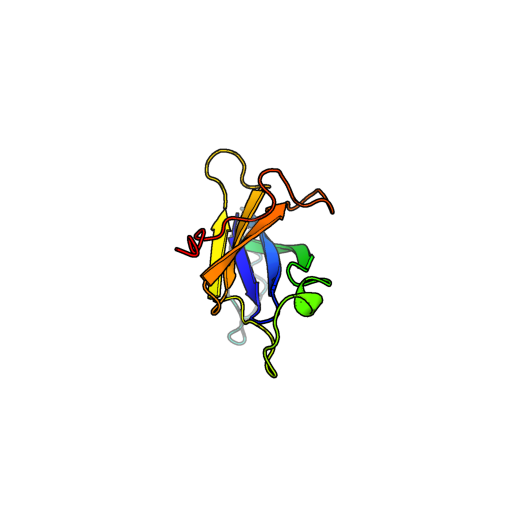02 GLY A N 1
ATOM 778 C CA . GLY A 1 102 ? -13.615 -2.717 11.292 1.00 58.88 102 GLY A CA 1
ATOM 779 C C . GLY A 1 102 ? -14.701 -3.781 11.341 1.00 58.88 102 GLY A C 1
ATOM 780 O O . GLY A 1 102 ? -15.725 -3.655 10.671 1.00 58.88 102 GLY A O 1
ATOM 781 N N . THR A 1 103 ? -14.471 -4.837 12.111 1.00 52.66 103 THR A N 1
ATOM 782 C CA . THR A 1 103 ? -15.556 -5.701 12.566 1.00 52.66 103 THR A CA 1
ATOM 783 C C . THR A 1 103 ? -16.309 -4.934 13.643 1.00 52.66 103 THR A C 1
ATOM 785 O O . THR A 1 103 ? -15.719 -4.617 14.679 1.00 52.66 103 THR A O 1
ATOM 788 N N . ASP A 1 104 ? -17.578 -4.610 13.408 1.00 50.59 104 ASP A N 1
ATOM 789 C CA . ASP A 1 104 ? -18.460 -4.160 14.479 1.00 50.59 104 ASP A CA 1
ATOM 790 C C . ASP A 1 104 ? -18.482 -5.266 15.540 1.00 50.59 104 ASP A C 1
ATOM 792 O O . ASP A 1 104 ? -19.049 -6.337 15.336 1.00 50.59 104 ASP A O 1
ATOM 796 N N . HIS A 1 105 ? -17.815 -5.044 16.673 1.00 48.28 105 HIS A N 1
ATOM 797 C CA . HIS A 1 105 ? -18.184 -5.763 17.880 1.00 48.28 105 HIS A CA 1
ATOM 798 C C . HIS A 1 105 ? -19.518 -5.166 18.318 1.00 48.28 105 HIS A C 1
ATOM 800 O O . HIS A 1 105 ? -19.553 -4.146 19.009 1.00 48.28 105 HIS A O 1
ATOM 806 N N . GLU A 1 106 ? -20.609 -5.786 17.863 1.00 41.06 106 GLU A N 1
ATOM 807 C CA . GLU A 1 106 ? -21.916 -5.654 18.494 1.00 41.06 106 GLU A CA 1
ATOM 808 C C . GLU A 1 106 ? -21.728 -5.914 19.994 1.00 41.06 106 GLU A C 1
ATOM 810 O O . GLU A 1 106 ? -21.493 -7.041 20.428 1.00 41.06 106 GLU A O 1
ATOM 815 N N . HIS A 1 107 ? -21.767 -4.846 20.790 1.00 46.03 107 HIS A N 1
ATOM 816 C CA . HIS A 1 107 ? -22.086 -4.960 22.204 1.00 46.03 107 HIS A CA 1
ATOM 817 C C . HIS A 1 107 ? -23.571 -5.327 22.282 1.00 46.03 107 HIS A C 1
ATOM 819 O O . HIS A 1 107 ? -24.431 -4.463 22.099 1.00 46.03 107 HIS A O 1
ATOM 825 N N . GLN A 1 108 ? -23.851 -6.603 22.539 1.00 34.34 108 GLN A N 1
ATOM 826 C CA . GLN A 1 108 ? -25.055 -7.038 23.243 1.00 34.34 108 GLN A CA 1
ATOM 827 C C . GLN A 1 108 ? -24.653 -7.589 24.605 1.00 34.34 108 GLN A C 1
ATOM 829 O O . GLN A 1 108 ? -23.651 -8.338 24.662 1.00 34.34 108 GLN A O 1
#

Radius of gyration: 18.38 Å; Cα contacts (8 Å, |Δi|>4): 174; chains: 1; bounding box: 56×22×50 Å

Organism: NCBI:txid156174

Secondary structure (DSSP, 8-state):
-EEEE-TTSEEEEEEEEE-S---TT---SSS--S-SEEEEEEEEEE--SSGGGG---SS---EEEEEEETTEEEEEEEEETTS-EEEEESS-SSPPSS-EE-------

Sequence (108 aa):
SIASLEMEGTVIIWLVLESDVADYDSIDYGQAVGARVRLLKSTAVHSLGNDRAASSSVLPARCVRLSFFPSDPSRFVIGDDLGRLLHRSRYSDGTPNPRSFGTDHEHQ

Foldseek 3Di:
DDWDAFFQGKIWDWDKAFAPDQPPPDDDPPDDHRDSIDIDGDDIDRQCPPVVVPDPDPDDWTWDDKDADPVDNQWIWTATPVRKIAIDGNPDPDQPPPGIDDDPPPDD

Nearest PDB structures (foldseek):
  4gq2-assembly1_P  TM=5.822E-01  e=1.496E-01  Schizosaccharomyces pombe
  4fhn-assembly1_A  TM=6.451E-01  e=1.581E-01  Schizosaccharomyces pombe 972h-
  4fhn-assembly2_C  TM=6.399E-01  e=1.766E-01  Schizosaccharomyces pombe 972h-
  4fhm-assembly1_A  TM=4.610E-01  e=8.618E-02  Schizosaccharomyces pombe 972h-
  9hcj-assembly1_W0  TM=4.183E-01  e=7.013E-01  Dictyostelium discoideum

Solvent-accessible surface area (backbone atoms only — not comparable to full-atom values): 6894 Å² total; per-residue (Å²): 131,51,70,50,76,41,50,78,28,40,35,38,35,36,43,80,43,79,46,94,70,70,68,87,84,65,85,74,88,85,80,76,68,76,58,44,64,45,78,42,85,69,51,76,47,74,70,56,71,77,69,66,81,78,56,96,56,97,63,83,76,38,42,76,45,79,45,65,39,91,94,43,75,54,32,33,39,34,35,32,78,82,68,43,33,44,32,41,42,76,87,44,97,58,62,44,89,69,51,58,54,73,80,81,76,78,86,126

Mean predicted aligned error: 11.34 Å